Protein AF-A0A135L544-F1 (afdb_monomer_lite)

Organism: NCBI:txid1413211

Structure (mmCIF, N/CA/C/O backbone):
data_AF-A0A135L544-F1
#
_entry.id   AF-A0A135L544-F1
#
loop_
_atom_site.group_PDB
_atom_site.id
_atom_site.type_symbol
_atom_site.label_atom_id
_atom_site.label_alt_id
_atom_site.label_comp_id
_atom_site.label_asym_id
_atom_site.label_entity_id
_atom_site.label_seq_id
_atom_site.pdbx_PDB_ins_code
_atom_site.Cartn_x
_atom_site.Cartn_y
_atom_site.Cartn_z
_atom_site.occupancy
_atom_site.B_iso_or_equiv
_atom_site.auth_seq_id
_atom_site.auth_comp_id
_atom_site.auth_asym_id
_atom_site.auth_atom_id
_atom_site.pdbx_PDB_model_num
ATOM 1 N N . MET A 1 1 ? -29.394 -11.834 -21.023 1.00 45.28 1 MET A N 1
ATOM 2 C CA . MET A 1 1 ? -29.556 -11.639 -19.567 1.00 45.28 1 MET A CA 1
ATOM 3 C C . MET A 1 1 ? -28.842 -10.349 -19.218 1.00 45.28 1 MET A C 1
ATOM 5 O O . MET A 1 1 ? -27.678 -10.224 -19.566 1.00 45.28 1 MET A O 1
ATOM 9 N N . ASN A 1 2 ? -29.549 -9.364 -18.664 1.00 50.78 2 ASN A N 1
ATOM 10 C CA . ASN A 1 2 ? -28.973 -8.059 -18.337 1.00 50.78 2 ASN A CA 1
ATOM 11 C C . ASN A 1 2 ? -28.294 -8.173 -16.963 1.00 50.78 2 ASN A C 1
ATOM 13 O O . ASN A 1 2 ? -28.938 -8.000 -15.934 1.00 50.78 2 ASN A O 1
ATOM 17 N N . THR A 1 3 ? -27.025 -8.576 -16.935 1.00 55.94 3 THR A N 1
ATOM 18 C CA . THR A 1 3 ? -26.230 -8.705 -15.704 1.00 55.94 3 THR A CA 1
ATOM 19 C C . THR A 1 3 ? -25.557 -7.369 -15.403 1.00 55.94 3 THR A C 1
ATOM 21 O O . THR A 1 3 ? -24.365 -7.192 -15.641 1.00 55.94 3 THR A O 1
ATOM 24 N N . GLN A 1 4 ? -26.341 -6.391 -14.953 1.00 63.34 4 GLN A N 1
ATOM 25 C CA . GLN A 1 4 ? -25.793 -5.174 -14.354 1.00 63.34 4 GLN A CA 1
ATOM 26 C C . GLN A 1 4 ? -25.326 -5.528 -12.938 1.00 63.34 4 GLN A C 1
ATOM 28 O O . GLN A 1 4 ? -26.145 -5.791 -12.058 1.00 63.34 4 GLN A O 1
ATOM 33 N N . ASN A 1 5 ? -24.009 -5.589 -12.739 1.00 75.19 5 ASN A N 1
ATOM 34 C CA . ASN A 1 5 ? -23.419 -5.748 -11.415 1.00 75.19 5 ASN A CA 1
ATOM 35 C C . ASN A 1 5 ? -23.383 -4.373 -10.749 1.00 75.19 5 ASN A C 1
ATOM 37 O O . ASN A 1 5 ? -22.563 -3.529 -11.105 1.00 75.19 5 ASN A O 1
ATOM 41 N N . TYR A 1 6 ? -24.302 -4.148 -9.815 1.00 89.19 6 TYR A N 1
ATOM 42 C CA . TYR A 1 6 ? -24.303 -2.951 -8.984 1.00 89.19 6 TYR A CA 1
ATOM 43 C C . TYR A 1 6 ? -23.332 -3.140 -7.817 1.00 89.19 6 TYR A C 1
ATOM 45 O O . TYR A 1 6 ? -23.416 -4.137 -7.096 1.00 89.19 6 TYR A O 1
ATOM 53 N N . TYR A 1 7 ? -22.433 -2.172 -7.662 1.00 95.56 7 TYR A N 1
ATOM 54 C CA . TYR A 1 7 ? -21.522 -2.036 -6.531 1.00 95.56 7 TYR A CA 1
ATOM 55 C C . TYR A 1 7 ? -21.930 -0.806 -5.726 1.00 95.56 7 TYR A C 1
ATOM 57 O O . TYR A 1 7 ? -22.297 0.213 -6.314 1.00 95.56 7 TYR A O 1
ATOM 65 N N . ASP A 1 8 ? -21.851 -0.903 -4.404 1.00 96.56 8 ASP A N 1
ATOM 66 C CA . ASP A 1 8 ? -22.134 0.214 -3.499 1.00 96.56 8 ASP A CA 1
ATOM 67 C C . ASP A 1 8 ? -20.951 1.189 -3.464 1.00 96.56 8 ASP A C 1
ATOM 69 O O . ASP A 1 8 ? -21.133 2.402 -3.375 1.00 96.56 8 ASP A O 1
ATOM 73 N N . VAL A 1 9 ? -19.729 0.654 -3.584 1.00 97.81 9 VAL A N 1
ATOM 74 C CA . VAL A 1 9 ? -18.485 1.429 -3.600 1.00 97.81 9 VAL A CA 1
ATOM 75 C C . VAL A 1 9 ? -17.560 0.923 -4.703 1.00 97.81 9 VAL A C 1
ATOM 77 O O . VAL A 1 9 ? -17.297 -0.275 -4.820 1.00 97.81 9 VAL A O 1
ATOM 80 N N . ILE A 1 10 ? -17.036 1.858 -5.494 1.00 97.81 10 ILE A N 1
ATOM 81 C CA . ILE A 1 10 ? -16.027 1.608 -6.526 1.00 97.81 10 ILE A CA 1
ATOM 82 C C . ILE A 1 10 ? -14.760 2.362 -6.131 1.00 97.81 10 ILE A C 1
ATOM 84 O O . ILE A 1 10 ? -14.764 3.591 -6.067 1.00 97.81 10 ILE A O 1
ATOM 88 N N . LEU A 1 11 ? -13.672 1.632 -5.898 1.00 98.25 11 LEU A N 1
ATOM 89 C CA . LEU A 1 11 ? -12.349 2.190 -5.644 1.00 98.25 11 LEU A CA 1
ATOM 90 C C . LEU A 1 11 ? -11.491 2.065 -6.903 1.00 98.25 11 LEU A C 1
ATOM 92 O O . LEU A 1 11 ? -11.412 0.998 -7.516 1.00 98.25 11 LEU A O 1
ATOM 96 N N . VAL A 1 12 ? -10.833 3.160 -7.285 1.00 97.81 12 VAL A N 1
ATOM 97 C CA . VAL A 1 12 ? -9.966 3.219 -8.468 1.00 97.81 12 VAL A CA 1
ATOM 98 C C . VAL A 1 12 ? -8.526 3.458 -8.024 1.00 97.81 12 VAL A C 1
ATOM 100 O O . VAL A 1 12 ? -8.190 4.531 -7.530 1.00 97.81 12 VAL A O 1
ATOM 103 N N . GLY A 1 13 ? -7.679 2.456 -8.242 1.00 97.44 13 GLY A N 1
ATOM 104 C CA . GLY A 1 13 ? -6.276 2.409 -7.841 1.00 97.44 13 GLY A CA 1
ATOM 105 C C . GLY A 1 13 ? -6.044 1.395 -6.724 1.00 97.44 13 GLY A C 1
ATOM 106 O O . GLY A 1 13 ? -6.368 1.653 -5.569 1.00 97.44 13 GLY A O 1
ATOM 107 N N . ALA A 1 14 ? -5.411 0.267 -7.044 1.00 97.38 14 ALA A N 1
ATOM 108 C CA . ALA A 1 14 ? -5.066 -0.794 -6.095 1.00 97.38 14 ALA A CA 1
ATOM 109 C C . ALA A 1 14 ? -3.695 -0.568 -5.435 1.00 97.38 14 ALA A C 1
ATOM 111 O O . ALA A 1 14 ? -2.932 -1.508 -5.232 1.00 97.38 14 ALA A O 1
ATOM 112 N N . GLY A 1 15 ? -3.364 0.686 -5.116 1.00 96.25 15 GLY A N 1
ATOM 113 C CA . GLY A 1 15 ? -2.246 1.019 -4.227 1.00 96.25 15 GLY A CA 1
ATOM 114 C C . GLY A 1 15 ? -2.617 0.838 -2.747 1.00 96.25 15 GLY A C 1
ATOM 115 O O . GLY A 1 15 ? -3.763 0.493 -2.456 1.00 96.25 15 GLY A O 1
ATOM 116 N N . PRO A 1 16 ? -1.698 1.126 -1.805 1.00 94.62 16 PRO A N 1
ATOM 117 C CA . PRO A 1 16 ? -1.952 0.974 -0.369 1.00 94.62 16 PRO A CA 1
ATOM 118 C C . PRO A 1 16 ? -3.247 1.652 0.095 1.00 94.62 16 PRO A C 1
ATOM 120 O O . PRO A 1 16 ? -4.080 1.004 0.716 1.00 94.62 16 PRO A O 1
ATOM 123 N N . ALA A 1 17 ? -3.484 2.907 -0.305 1.00 95.06 17 ALA A N 1
ATOM 124 C CA . ALA A 1 17 ? -4.707 3.628 0.051 1.00 95.06 17 ALA A CA 1
ATOM 125 C C . ALA A 1 17 ? -5.987 2.900 -0.405 1.00 95.06 17 ALA A C 1
ATOM 127 O O . ALA A 1 17 ? -6.917 2.741 0.378 1.00 95.06 17 ALA A O 1
ATOM 128 N N . GLY A 1 18 ? -6.030 2.414 -1.650 1.00 97.69 18 GLY A N 1
ATOM 129 C CA . GLY A 1 18 ? -7.191 1.687 -2.173 1.00 97.69 18 GLY A CA 1
ATOM 130 C C . GLY A 1 18 ? -7.370 0.308 -1.537 1.00 97.69 18 GLY A C 1
ATOM 131 O O . GLY A 1 18 ? -8.500 -0.103 -1.281 1.00 97.69 18 GLY A O 1
ATOM 132 N N . ILE A 1 19 ? -6.270 -0.389 -1.238 1.00 97.31 19 ILE A N 1
ATOM 133 C CA . ILE A 1 19 ? -6.288 -1.688 -0.554 1.00 97.31 19 ILE A CA 1
ATOM 134 C C . ILE A 1 19 ? -6.825 -1.530 0.872 1.00 97.31 19 ILE A C 1
ATOM 136 O O . ILE A 1 19 ? -7.787 -2.210 1.223 1.00 97.31 19 ILE A O 1
ATOM 140 N N . PHE A 1 20 ? -6.274 -0.606 1.665 1.00 97.62 20 PHE A N 1
ATOM 141 C CA . PHE A 1 20 ? -6.708 -0.395 3.049 1.00 97.62 20 PHE A CA 1
ATOM 142 C C . PHE A 1 20 ? -8.113 0.197 3.143 1.00 97.62 20 PHE A C 1
ATOM 144 O O . PHE A 1 20 ? -8.884 -0.230 3.994 1.00 97.62 20 PHE A O 1
ATOM 151 N N . ALA A 1 21 ? -8.505 1.087 2.227 1.00 98.06 21 ALA A N 1
ATOM 152 C CA . ALA A 1 21 ? -9.887 1.555 2.160 1.00 98.06 21 ALA A CA 1
ATOM 153 C C . ALA A 1 21 ? -10.862 0.406 1.848 1.00 98.06 21 ALA A C 1
ATOM 155 O O . ALA A 1 21 ? -11.910 0.296 2.478 1.00 98.06 21 ALA A O 1
ATOM 156 N N . SER A 1 22 ? -10.509 -0.487 0.915 1.00 97.94 22 SER A N 1
ATOM 157 C CA . SER A 1 22 ? -11.328 -1.669 0.605 1.00 97.94 22 SER A CA 1
ATOM 158 C C . SER A 1 22 ? -11.421 -2.621 1.802 1.00 97.94 22 SER A C 1
ATOM 160 O O . SER A 1 22 ? -12.503 -3.115 2.120 1.00 97.94 22 SER A O 1
ATOM 162 N N . TYR A 1 23 ? -10.295 -2.862 2.477 1.00 97.69 23 TYR A N 1
ATOM 163 C CA . TYR A 1 23 ? -10.227 -3.679 3.687 1.00 97.69 23 TYR A CA 1
ATOM 164 C C . TYR A 1 23 ? -11.119 -3.110 4.796 1.00 97.69 23 TYR A C 1
ATOM 166 O O . TYR A 1 23 ? -11.972 -3.818 5.321 1.00 97.69 23 TYR A O 1
ATOM 174 N N . GLU A 1 24 ? -10.988 -1.820 5.101 1.00 98.06 24 GLU A N 1
ATOM 175 C CA . GLU A 1 24 ? -11.732 -1.189 6.190 1.00 98.06 24 GLU A CA 1
ATOM 176 C C . GLU A 1 24 ? -13.240 -1.162 5.902 1.00 98.06 24 GLU A C 1
ATOM 178 O O . GLU A 1 24 ? -14.041 -1.520 6.762 1.00 98.06 24 GLU A O 1
ATOM 183 N N . LEU A 1 25 ? -13.647 -0.844 4.666 1.00 98.19 25 LEU A N 1
ATOM 184 C CA . LEU A 1 25 ? -15.059 -0.868 4.264 1.00 98.19 25 LEU A CA 1
ATOM 185 C C . LEU A 1 25 ? -15.682 -2.260 4.414 1.00 98.19 25 LEU A C 1
ATOM 187 O O . LEU A 1 25 ? -16.779 -2.389 4.956 1.00 98.19 25 LEU A O 1
ATOM 191 N N . THR A 1 26 ? -14.985 -3.299 3.948 1.00 97.00 26 THR A N 1
ATOM 192 C CA . THR A 1 26 ? -15.483 -4.684 4.017 1.00 97.00 26 THR A CA 1
ATOM 193 C C . THR A 1 26 ? -15.469 -5.240 5.440 1.00 97.00 26 THR A C 1
ATOM 195 O O . THR A 1 26 ? -16.342 -6.031 5.792 1.00 97.00 26 THR A O 1
ATOM 198 N N . LYS A 1 27 ? -14.533 -4.788 6.283 1.00 96.62 27 LYS A N 1
ATOM 199 C CA . LYS A 1 27 ? -14.493 -5.097 7.716 1.00 96.62 27 LYS A CA 1
ATOM 200 C C . LYS A 1 27 ? -15.654 -4.449 8.474 1.00 96.62 27 LYS A C 1
ATOM 202 O O . LYS A 1 27 ? -16.297 -5.117 9.280 1.00 96.62 27 LYS A O 1
ATOM 207 N N . LEU A 1 28 ? -15.919 -3.163 8.234 1.00 97.81 28 LEU A N 1
ATOM 208 C CA . LEU A 1 28 ? -16.966 -2.406 8.931 1.00 97.81 28 LEU A CA 1
ATOM 209 C C . LEU A 1 28 ? -18.376 -2.804 8.486 1.00 97.81 28 LEU A C 1
ATOM 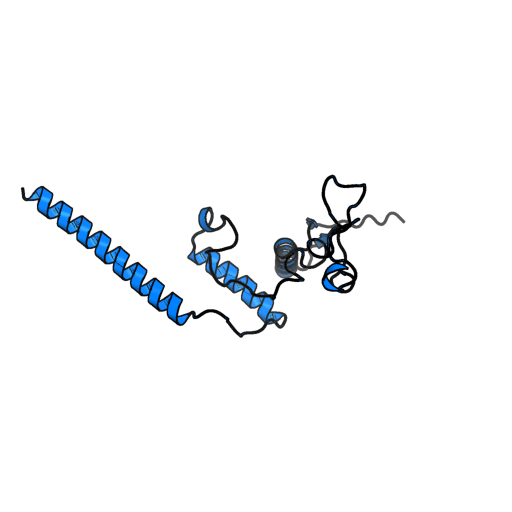211 O O . LEU A 1 28 ? -19.300 -2.798 9.299 1.00 97.81 28 LEU A O 1
ATOM 215 N N . ASN A 1 29 ? -18.554 -3.145 7.209 1.00 97.75 29 ASN A N 1
ATOM 216 C CA . ASN A 1 29 ? -19.831 -3.607 6.687 1.00 97.75 29 ASN A CA 1
ATOM 217 C C . ASN A 1 29 ? -19.639 -4.718 5.638 1.00 97.75 29 ASN A C 1
ATOM 219 O O . ASN A 1 29 ? -19.516 -4.425 4.444 1.00 97.75 29 ASN A O 1
ATOM 223 N N . PRO A 1 30 ? -19.679 -5.994 6.065 1.00 96.38 30 PRO A N 1
ATOM 224 C CA . PRO A 1 30 ? -19.515 -7.148 5.179 1.00 96.38 30 PRO A CA 1
ATOM 225 C C . PRO A 1 30 ? -20.566 -7.270 4.066 1.00 96.38 30 PRO A C 1
ATOM 227 O O . PRO A 1 30 ? -20.338 -7.988 3.095 1.00 96.38 30 PRO A O 1
ATOM 230 N N . GLU A 1 31 ? -21.707 -6.581 4.183 1.00 96.62 31 GLU A N 1
ATOM 231 C CA . GLU A 1 31 ? -22.771 -6.598 3.172 1.00 96.62 31 GLU A CA 1
ATOM 232 C C . GLU A 1 31 ? -22.508 -5.619 2.012 1.00 96.62 31 GLU A C 1
ATOM 234 O O . GLU A 1 31 ? -23.186 -5.698 0.983 1.00 96.62 31 GLU A O 1
ATOM 239 N N . LEU A 1 32 ? -21.538 -4.698 2.144 1.00 96.88 32 LEU A N 1
ATOM 240 C CA . LEU A 1 32 ? -21.179 -3.773 1.066 1.00 96.88 32 LEU A CA 1
ATOM 241 C C . LEU A 1 32 ? -20.587 -4.522 -0.128 1.00 96.88 32 LEU A C 1
ATOM 243 O O . LEU A 1 32 ? -19.582 -5.228 -0.028 1.00 96.88 32 LEU A O 1
ATOM 247 N N . LYS A 1 33 ? -21.143 -4.269 -1.312 1.00 96.50 33 LYS A N 1
ATOM 248 C CA . LYS A 1 33 ? -20.575 -4.729 -2.579 1.00 96.50 33 LYS A CA 1
ATOM 249 C C . LYS A 1 33 ? -19.498 -3.757 -3.024 1.00 96.50 33 LYS A C 1
ATOM 251 O O . LYS A 1 33 ? -19.769 -2.787 -3.732 1.00 96.50 33 LYS A O 1
ATOM 256 N N . VAL A 1 34 ? -18.269 -4.037 -2.614 1.00 97.00 34 VAL A N 1
ATOM 257 C CA . VAL A 1 34 ? -17.089 -3.234 -2.944 1.00 97.00 34 VAL A CA 1
ATOM 258 C C . VAL A 1 34 ? -16.365 -3.821 -4.157 1.00 97.00 34 VAL A C 1
ATOM 260 O O . VAL A 1 34 ? -16.165 -5.032 -4.242 1.00 97.00 34 VAL A O 1
ATOM 263 N N . ILE A 1 35 ? -15.939 -2.966 -5.090 1.00 97.25 35 ILE A N 1
ATOM 264 C CA . ILE A 1 35 ? -14.990 -3.336 -6.148 1.00 97.25 35 ILE A CA 1
ATOM 265 C C . ILE A 1 35 ? -13.774 -2.414 -6.128 1.00 97.25 35 ILE A C 1
ATOM 267 O O . ILE A 1 35 ? -13.903 -1.192 -6.127 1.00 97.25 35 ILE A O 1
ATOM 271 N N . LEU A 1 36 ? -12.589 -3.020 -6.157 1.00 97.88 36 LEU A N 1
ATOM 272 C CA . LEU A 1 36 ? -11.309 -2.343 -6.325 1.00 97.88 36 LEU A CA 1
ATOM 273 C C . LEU A 1 36 ? -10.784 -2.622 -7.734 1.00 97.88 36 LEU A C 1
ATOM 275 O O . LEU A 1 36 ? -10.649 -3.779 -8.132 1.00 97.88 36 LEU A O 1
ATOM 279 N N . ILE A 1 37 ? -10.495 -1.567 -8.490 1.00 97.06 37 ILE A N 1
ATOM 280 C CA . ILE A 1 37 ? -10.051 -1.659 -9.883 1.00 97.06 37 ILE A CA 1
ATOM 281 C C . ILE A 1 37 ? -8.708 -0.955 -10.026 1.00 97.06 37 ILE A C 1
ATOM 283 O O . ILE A 1 37 ? -8.531 0.156 -9.535 1.00 97.06 37 ILE A O 1
ATOM 287 N N . ASP A 1 38 ? -7.780 -1.559 -10.763 1.00 97.25 38 ASP A N 1
ATOM 288 C CA . ASP A 1 38 ? -6.538 -0.914 -11.184 1.00 97.25 38 ASP A CA 1
ATOM 289 C C . ASP A 1 38 ? -6.340 -1.066 -12.694 1.00 97.25 38 ASP A C 1
ATOM 291 O O . ASP A 1 38 ? -6.830 -2.009 -13.313 1.00 97.25 38 ASP A O 1
ATOM 295 N N . LYS A 1 39 ? -5.613 -0.124 -13.297 1.00 95.25 39 LYS A N 1
ATOM 296 C CA . LYS A 1 39 ? -5.239 -0.176 -14.718 1.00 95.25 39 LYS A CA 1
ATOM 297 C C . LYS A 1 39 ? -4.157 -1.223 -15.014 1.00 95.25 39 LYS A C 1
ATOM 299 O O . LYS A 1 39 ? -3.954 -1.576 -16.176 1.00 95.25 39 LYS A O 1
ATOM 304 N N . GLY A 1 40 ? -3.404 -1.637 -13.996 1.00 95.06 40 GLY A N 1
ATOM 305 C CA . GLY A 1 40 ? -2.347 -2.632 -14.100 1.00 95.06 40 GLY A CA 1
ATOM 306 C C . GLY A 1 40 ? -2.841 -4.060 -13.885 1.00 95.06 40 GLY A C 1
ATOM 307 O O . GLY A 1 40 ? -4.021 -4.364 -14.013 1.00 95.06 40 GLY A O 1
ATOM 308 N N . GLN A 1 41 ? -1.897 -4.950 -13.592 1.00 95.31 41 GLN A N 1
ATOM 309 C CA . GLN A 1 41 ? -2.147 -6.383 -13.427 1.00 95.31 41 GLN A CA 1
ATOM 310 C C . GLN A 1 41 ? -2.169 -6.781 -11.947 1.00 95.31 41 GLN A C 1
ATOM 312 O O . GLN A 1 41 ? -1.698 -6.033 -11.085 1.00 95.31 41 GLN A O 1
ATOM 317 N N . ASP A 1 42 ? -2.688 -7.971 -11.651 1.00 95.44 42 ASP A N 1
ATOM 318 C CA . ASP A 1 42 ? -2.506 -8.589 -10.338 1.00 95.44 42 ASP A CA 1
ATOM 319 C C . ASP A 1 42 ? -1.020 -8.864 -10.049 1.00 95.44 42 ASP A C 1
ATOM 321 O O . ASP A 1 42 ? -0.177 -8.877 -10.951 1.00 95.44 42 ASP A O 1
ATOM 325 N N . ILE A 1 43 ? -0.696 -9.086 -8.774 1.00 93.44 43 ILE A N 1
ATOM 326 C CA . ILE A 1 43 ? 0.692 -9.169 -8.313 1.00 93.44 43 ILE A CA 1
ATOM 327 C C . ILE A 1 43 ? 1.497 -10.293 -8.979 1.00 93.44 43 ILE A C 1
ATOM 329 O O . ILE A 1 43 ? 2.694 -10.129 -9.195 1.00 93.44 43 ILE A O 1
ATOM 333 N N . TYR A 1 44 ? 0.857 -11.400 -9.361 1.00 94.19 44 TYR A N 1
ATOM 334 C CA . TYR A 1 44 ? 1.539 -12.565 -9.927 1.00 94.19 44 TYR A CA 1
ATOM 335 C C . TYR A 1 44 ? 1.920 -12.365 -11.394 1.00 94.19 44 TYR A C 1
ATOM 337 O O . TYR A 1 44 ? 2.866 -12.984 -11.883 1.00 94.19 44 TYR A O 1
ATOM 345 N N . HIS A 1 45 ? 1.212 -11.479 -12.094 1.00 93.81 45 HIS A N 1
ATOM 346 C CA . HIS A 1 45 ? 1.467 -11.184 -13.502 1.00 93.81 45 HIS A CA 1
ATOM 347 C C . HIS A 1 45 ? 2.273 -9.894 -13.717 1.00 93.81 45 HIS A C 1
ATOM 349 O O . HIS A 1 45 ? 2.851 -9.708 -14.791 1.00 93.81 45 HIS A O 1
ATOM 355 N N . ARG A 1 46 ? 2.405 -9.031 -12.697 1.00 93.00 46 ARG A N 1
ATOM 356 C CA . ARG A 1 46 ? 3.247 -7.826 -12.773 1.00 93.00 46 ARG A CA 1
ATOM 357 C C . ARG A 1 46 ? 4.705 -8.190 -13.078 1.00 93.00 46 ARG A C 1
ATOM 359 O O . ARG A 1 46 ? 5.385 -8.862 -12.311 1.00 93.00 46 ARG A O 1
ATOM 366 N N . SER A 1 47 ? 5.218 -7.694 -14.205 1.00 91.56 47 SER A N 1
ATOM 367 C CA . SER A 1 47 ? 6.563 -8.022 -14.686 1.00 91.56 47 SER A CA 1
ATOM 368 C C . SER A 1 47 ? 7.259 -6.815 -15.315 1.00 91.56 47 SER A C 1
ATOM 370 O O . SER A 1 47 ? 6.967 -6.443 -16.452 1.00 91.56 47 SER A O 1
ATOM 372 N N . CYS A 1 48 ? 8.241 -6.245 -14.613 1.00 93.12 48 CYS A N 1
ATOM 373 C CA . CYS A 1 48 ? 9.117 -5.218 -15.171 1.00 93.12 48 CYS A CA 1
ATOM 374 C C . CYS A 1 48 ? 10.285 -5.865 -15.949 1.00 93.12 48 CYS A C 1
ATOM 376 O O . CYS A 1 48 ? 11.067 -6.604 -15.347 1.00 93.12 48 CYS A O 1
ATOM 378 N N . PRO A 1 49 ? 10.457 -5.596 -17.260 1.00 91.62 49 PRO A N 1
ATOM 379 C CA . PRO A 1 49 ? 11.563 -6.159 -18.039 1.00 91.62 49 PRO A CA 1
ATOM 380 C C . PRO A 1 49 ? 12.941 -5.681 -17.556 1.00 91.62 49 PRO A C 1
ATOM 382 O O . PRO A 1 49 ? 13.914 -6.410 -17.723 1.00 91.62 49 PRO A O 1
ATOM 385 N N . ILE A 1 50 ? 13.021 -4.511 -16.911 1.00 93.25 50 ILE A N 1
ATOM 386 C CA . ILE A 1 50 ? 14.264 -4.002 -16.312 1.00 93.25 50 ILE A CA 1
ATOM 387 C C . ILE A 1 50 ? 14.660 -4.840 -15.096 1.00 93.25 50 ILE A C 1
ATOM 389 O O . ILE A 1 50 ? 15.786 -5.316 -15.023 1.00 93.25 50 ILE A O 1
ATOM 393 N N . HIS A 1 51 ? 13.721 -5.120 -14.182 1.00 90.81 51 HIS A N 1
ATOM 394 C CA . HIS A 1 51 ? 13.988 -5.998 -13.031 1.00 90.81 51 HIS A CA 1
ATOM 395 C C . HIS A 1 51 ? 14.317 -7.437 -13.460 1.00 90.81 51 HIS A C 1
ATOM 397 O O . HIS A 1 51 ? 14.984 -8.162 -12.731 1.00 90.81 51 HIS A O 1
ATOM 403 N N . LYS A 1 52 ? 13.878 -7.848 -14.657 1.00 92.00 52 LYS A N 1
ATOM 404 C CA . LYS A 1 52 ? 14.244 -9.133 -15.272 1.00 92.00 52 LYS A CA 1
ATOM 405 C C . LYS A 1 52 ? 15.577 -9.101 -16.034 1.00 92.00 52 LYS A C 1
ATOM 407 O O . LYS A 1 52 ? 15.948 -10.117 -16.611 1.00 92.00 52 LYS A O 1
ATOM 412 N N . GLY A 1 53 ? 16.267 -7.960 -16.088 1.00 94.12 53 GLY A N 1
ATOM 413 C CA . GLY A 1 53 ? 17.521 -7.794 -16.830 1.00 94.12 53 GLY A CA 1
ATOM 414 C C . GLY A 1 53 ? 17.375 -7.881 -18.355 1.00 94.12 53 GLY A C 1
ATOM 415 O O . GLY A 1 53 ? 18.365 -8.068 -19.053 1.00 94.12 53 GLY A O 1
ATOM 416 N N . ILE A 1 54 ? 16.152 -7.774 -18.882 1.00 94.25 54 ILE A N 1
ATOM 417 C CA . ILE A 1 54 ? 15.862 -7.860 -20.322 1.00 94.25 54 ILE A CA 1
ATOM 418 C C . ILE A 1 54 ? 16.133 -6.515 -21.003 1.00 94.25 54 ILE A C 1
ATOM 420 O O . ILE A 1 54 ? 16.611 -6.477 -22.134 1.00 94.25 54 ILE A O 1
ATOM 424 N N . LEU A 1 55 ? 15.808 -5.413 -20.322 1.00 93.00 55 LEU A N 1
ATOM 425 C CA . LEU A 1 55 ? 16.032 -4.047 -20.791 1.00 93.00 55 LEU A CA 1
ATOM 426 C C . LEU A 1 55 ? 16.867 -3.275 -19.769 1.00 93.00 55 LEU A C 1
ATOM 428 O O . LEU A 1 55 ? 16.744 -3.500 -18.568 1.00 93.00 55 LEU A O 1
ATOM 432 N N . THR A 1 56 ? 17.680 -2.338 -20.244 1.00 93.81 56 THR A N 1
ATOM 433 C CA . THR A 1 56 ? 18.478 -1.433 -19.398 1.00 93.81 56 THR A CA 1
ATOM 434 C C . THR A 1 56 ? 17.746 -0.139 -19.061 1.00 93.81 56 THR A C 1
ATOM 436 O O . THR A 1 56 ? 18.101 0.539 -18.103 1.00 93.81 56 THR A O 1
ATOM 439 N N . GLU A 1 57 ? 16.725 0.209 -19.840 1.00 91.88 57 GLU A N 1
ATOM 440 C CA . GLU A 1 57 ? 15.938 1.428 -19.687 1.00 91.88 57 GLU A CA 1
ATOM 441 C C . GLU A 1 57 ? 14.455 1.168 -19.969 1.00 91.88 57 GLU A C 1
ATOM 443 O O . GLU A 1 57 ? 14.069 0.136 -20.534 1.00 91.88 57 GLU A O 1
ATOM 448 N N . CYS A 1 58 ? 13.608 2.104 -19.543 1.00 91.94 58 CYS A N 1
ATOM 449 C CA . CYS A 1 58 ? 12.177 2.029 -19.797 1.00 91.94 58 CYS A CA 1
ATOM 450 C C . CYS A 1 58 ? 11.906 2.121 -21.305 1.00 91.94 58 CYS A C 1
ATOM 452 O O . CYS A 1 58 ? 12.508 2.947 -21.991 1.00 91.94 58 CYS A O 1
ATOM 454 N N . PRO A 1 59 ? 10.970 1.320 -21.844 1.00 87.56 59 PRO A N 1
ATOM 455 C CA . PRO A 1 59 ? 10.666 1.370 -23.264 1.00 87.56 59 PRO A CA 1
ATOM 456 C C . PRO A 1 59 ? 10.049 2.722 -23.639 1.00 87.56 59 PRO A C 1
ATOM 458 O O . PRO A 1 59 ? 9.168 3.242 -22.949 1.00 87.56 59 PRO A O 1
ATOM 461 N N . THR A 1 60 ? 10.449 3.263 -24.787 1.00 85.44 60 THR A N 1
ATOM 462 C CA . THR A 1 60 ? 9.749 4.387 -25.414 1.00 85.44 60 THR A CA 1
ATOM 463 C C . THR A 1 60 ? 8.533 3.853 -26.156 1.00 85.44 60 THR A C 1
ATOM 465 O O . THR A 1 60 ? 8.658 3.097 -27.122 1.00 85.44 60 THR A O 1
ATOM 468 N N . THR A 1 61 ? 7.336 4.237 -25.725 1.00 81.25 61 THR A N 1
ATOM 469 C CA . THR A 1 61 ? 6.093 3.838 -26.393 1.00 81.25 61 THR A CA 1
ATOM 470 C C . THR A 1 61 ? 5.520 5.024 -27.158 1.00 81.25 61 THR A C 1
ATOM 472 O O . THR A 1 61 ? 5.559 6.152 -26.685 1.00 81.25 61 THR A O 1
ATOM 475 N N . LYS A 1 62 ? 4.942 4.790 -28.346 1.00 76.50 62 LYS A N 1
ATOM 476 C CA . LYS A 1 62 ? 4.380 5.864 -29.199 1.00 76.50 62 LYS A CA 1
ATOM 477 C C . LYS A 1 62 ? 3.180 6.601 -28.581 1.00 76.50 62 LYS A C 1
ATOM 479 O O . LYS A 1 62 ? 2.629 7.493 -29.214 1.00 76.50 62 LYS A O 1
ATOM 484 N N . ARG A 1 63 ? 2.719 6.179 -27.399 1.00 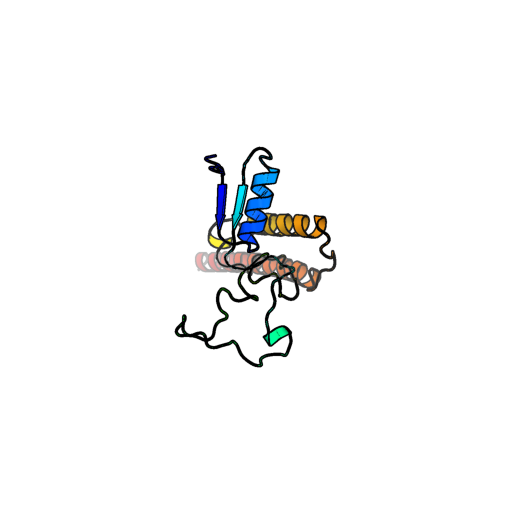80.25 63 ARG A N 1
ATOM 485 C CA . ARG A 1 63 ? 1.516 6.701 -26.743 1.00 80.25 63 ARG A CA 1
ATOM 486 C C . ARG A 1 63 ? 1.816 7.838 -25.761 1.00 80.25 63 ARG A C 1
ATOM 488 O O . ARG A 1 63 ? 0.896 8.579 -25.437 1.00 80.25 63 ARG A O 1
ATOM 495 N N . PHE A 1 64 ? 3.056 7.976 -25.297 1.00 76.88 64 PHE A N 1
ATOM 496 C CA . PHE A 1 64 ? 3.449 8.985 -24.312 1.00 76.88 64 PHE A CA 1
ATOM 497 C C . PHE A 1 64 ? 4.657 9.778 -24.821 1.00 76.88 64 PHE A C 1
ATOM 499 O O . PHE A 1 64 ? 5.491 9.241 -25.544 1.00 76.88 64 PHE A O 1
ATOM 506 N N . GLU A 1 65 ? 4.765 11.048 -24.428 1.00 82.69 65 GLU A N 1
ATOM 507 C CA . GLU A 1 65 ? 5.910 11.914 -24.768 1.00 82.69 65 GLU A CA 1
ATOM 508 C C . GLU A 1 65 ? 7.178 11.579 -23.956 1.00 82.69 65 GLU A C 1
ATOM 510 O O . GLU A 1 65 ? 8.234 12.168 -24.166 1.00 82.69 65 GLU A O 1
ATOM 515 N N . TYR A 1 66 ? 7.086 10.614 -23.037 1.00 81.06 66 TYR A N 1
ATOM 516 C CA . TYR A 1 66 ? 8.152 10.169 -22.143 1.00 81.06 66 TYR A CA 1
ATOM 517 C C . TYR A 1 66 ? 8.284 8.636 -22.147 1.00 81.06 66 TYR A C 1
ATOM 519 O O . TYR A 1 66 ? 7.353 7.914 -22.515 1.00 81.06 66 TYR A O 1
ATOM 527 N N . GLN A 1 67 ? 9.446 8.122 -21.723 1.00 85.69 67 GLN A N 1
ATOM 528 C CA . GLN A 1 67 ? 9.691 6.679 -21.602 1.00 85.69 67 GLN A CA 1
ATOM 529 C C . GLN A 1 67 ? 8.740 6.057 -20.571 1.00 85.69 67 GLN A C 1
ATOM 531 O O . GLN A 1 67 ? 8.718 6.448 -19.405 1.00 85.69 67 GLN A O 1
ATOM 536 N N . SER A 1 68 ? 7.942 5.081 -20.997 1.00 84.81 68 SER A N 1
ATOM 537 C CA . SER A 1 68 ? 6.967 4.413 -20.140 1.00 84.81 68 SER A CA 1
ATOM 538 C C . SER A 1 68 ? 6.454 3.137 -20.792 1.00 84.81 68 SER A C 1
ATOM 540 O O . SER A 1 68 ? 6.195 3.089 -21.998 1.00 84.81 68 SER A O 1
ATOM 542 N N . CYS A 1 69 ? 6.235 2.112 -19.972 1.00 89.50 69 CYS A N 1
ATOM 543 C CA . CYS A 1 69 ? 5.576 0.879 -20.377 1.00 89.50 69 CYS A CA 1
ATOM 544 C C . CYS A 1 69 ? 4.127 1.126 -20.827 1.00 89.50 69 CYS A C 1
ATOM 546 O O . CYS A 1 69 ? 3.407 1.968 -20.289 1.00 89.50 69 CYS A O 1
ATOM 548 N N . TYR A 1 70 ? 3.671 0.300 -21.763 1.00 87.06 70 TYR A N 1
ATOM 549 C CA . TYR A 1 70 ? 2.303 0.289 -22.267 1.00 87.06 70 TYR A CA 1
ATOM 550 C C . TYR A 1 70 ? 1.708 -1.125 -22.130 1.00 87.06 70 TYR A C 1
ATOM 552 O O . TYR A 1 70 ? 2.414 -2.077 -22.462 1.00 87.06 70 TYR A O 1
ATOM 560 N N . PRO A 1 71 ? 0.450 -1.307 -21.669 1.00 87.75 71 PRO A N 1
ATOM 561 C CA . PRO A 1 71 ? -0.550 -0.290 -21.313 1.00 87.75 71 PRO A CA 1
ATOM 562 C C . PRO A 1 71 ? -0.355 0.372 -19.944 1.00 87.75 71 PRO A C 1
ATOM 564 O O . PRO A 1 71 ? -0.929 1.429 -19.699 1.00 87.75 71 PRO A O 1
ATOM 567 N N . THR A 1 72 ? 0.433 -0.227 -19.052 1.00 91.00 72 THR A N 1
ATOM 568 C CA . THR A 1 72 ? 0.725 0.304 -17.714 1.00 91.00 72 THR A CA 1
ATOM 569 C C . THR A 1 72 ? 2.115 -0.145 -17.270 1.00 91.00 72 THR A C 1
ATOM 571 O O . THR A 1 72 ? 2.569 -1.233 -17.620 1.00 91.00 72 THR A O 1
ATOM 574 N N . CYS A 1 73 ? 2.805 0.696 -16.497 1.00 92.44 73 CYS A N 1
ATOM 575 C CA . CYS A 1 73 ? 4.064 0.333 -15.859 1.00 92.44 73 CYS A CA 1
ATOM 576 C C . CYS A 1 73 ? 3.843 -0.707 -14.766 1.00 92.44 73 CYS A C 1
ATOM 578 O O . CYS A 1 73 ? 3.147 -0.443 -13.791 1.00 92.44 73 CYS A O 1
ATOM 580 N N . ALA A 1 74 ? 4.498 -1.860 -14.909 1.00 92.88 74 ALA A N 1
ATOM 581 C CA . ALA A 1 74 ? 4.443 -2.923 -13.919 1.00 92.88 74 ALA A CA 1
ATOM 582 C C . ALA A 1 74 ? 5.007 -2.501 -12.557 1.00 92.88 74 ALA A C 1
ATOM 584 O O . ALA A 1 74 ? 4.662 -3.146 -11.584 1.00 92.88 74 ALA A O 1
ATOM 585 N N . LEU A 1 75 ? 5.836 -1.453 -12.450 1.00 92.50 75 LEU A N 1
ATOM 586 C CA . LEU A 1 75 ? 6.349 -0.977 -11.157 1.00 92.50 75 LEU A CA 1
ATOM 587 C C . LEU A 1 75 ? 5.369 -0.076 -10.408 1.00 92.50 75 LEU A C 1
ATOM 589 O O . LEU A 1 75 ? 5.322 -0.142 -9.189 1.00 92.50 75 LEU A O 1
ATOM 593 N N . THR A 1 76 ? 4.566 0.721 -11.111 1.00 92.62 76 THR A N 1
ATOM 594 C CA . THR A 1 76 ? 3.712 1.740 -10.476 1.00 92.62 76 THR A CA 1
ATOM 595 C C . THR A 1 76 ? 2.218 1.457 -10.583 1.00 92.62 76 THR A C 1
ATOM 597 O O . THR A 1 76 ? 1.439 2.048 -9.842 1.00 92.62 76 THR A O 1
ATOM 600 N N . GLY A 1 77 ? 1.796 0.566 -11.483 1.00 94.44 77 GLY A N 1
ATOM 601 C CA . GLY A 1 77 ? 0.400 0.170 -11.647 1.00 94.44 77 GLY A CA 1
ATOM 602 C C . GLY A 1 77 ? 0.188 -1.331 -11.487 1.00 94.44 77 GLY A C 1
ATOM 603 O O . GLY A 1 77 ? 1.046 -2.144 -11.841 1.00 94.44 77 GLY A O 1
ATOM 604 N N . GLY A 1 78 ? -0.993 -1.682 -10.990 1.00 96.00 78 GLY A N 1
ATOM 605 C CA . GLY A 1 78 ? -1.389 -3.028 -10.598 1.00 96.00 78 GLY A CA 1
ATOM 606 C C . GLY A 1 78 ? -1.555 -3.171 -9.087 1.00 96.00 78 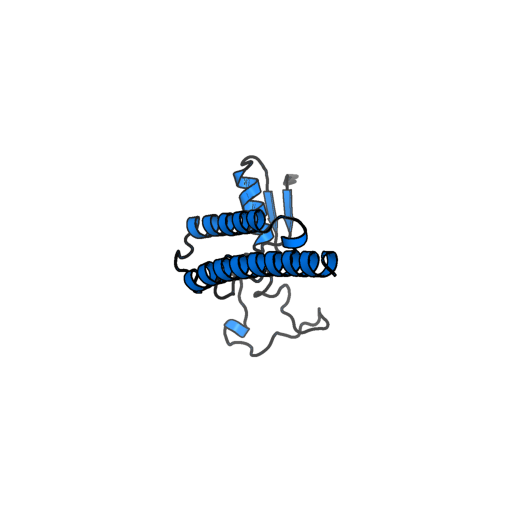GLY A C 1
ATOM 607 O O . GLY A 1 78 ? -1.416 -2.208 -8.333 1.00 96.00 78 GLY A O 1
ATOM 608 N N . TRP A 1 79 ? -1.838 -4.394 -8.643 1.00 96.69 79 TRP A N 1
ATOM 609 C CA . TRP A 1 79 ? -2.049 -4.704 -7.227 1.00 96.69 79 TRP A CA 1
ATOM 610 C C . TRP A 1 79 ? -0.841 -4.325 -6.364 1.00 96.69 79 TRP A C 1
ATOM 612 O O . TRP A 1 79 ? 0.271 -4.775 -6.636 1.00 96.69 79 TRP A O 1
ATOM 622 N N . GLY A 1 80 ? -1.058 -3.513 -5.331 1.00 95.00 80 GLY A N 1
ATOM 623 C CA . GLY A 1 80 ? -0.040 -2.952 -4.439 1.00 95.00 80 GLY A CA 1
ATOM 624 C C . GLY A 1 80 ? 0.611 -1.658 -4.949 1.00 95.00 80 GLY A C 1
ATOM 625 O O . GLY A 1 80 ? 1.454 -1.084 -4.260 1.00 95.00 80 GLY A O 1
ATOM 626 N N . GLY A 1 81 ? 0.243 -1.170 -6.143 1.00 95.25 81 GLY A N 1
ATOM 627 C CA . GLY A 1 81 ? 0.756 0.079 -6.720 1.00 95.25 81 GLY A CA 1
ATOM 628 C C . GLY A 1 81 ? 2.287 0.150 -6.733 1.00 95.25 81 GLY A C 1
ATOM 629 O O . GLY A 1 81 ? 2.961 -0.864 -6.934 1.00 95.25 81 GLY A O 1
ATOM 630 N N . SER A 1 82 ? 2.846 1.335 -6.482 1.00 92.62 82 SER A N 1
ATOM 631 C CA . SER A 1 82 ? 4.301 1.538 -6.376 1.00 92.62 82 SER A CA 1
ATOM 632 C C . SER A 1 82 ? 4.948 0.865 -5.159 1.00 92.62 82 SER A C 1
ATOM 634 O O . SER A 1 82 ? 6.162 0.699 -5.145 1.00 92.62 82 SER A O 1
ATOM 636 N N . GLY A 1 83 ? 4.162 0.472 -4.151 1.00 90.50 83 GLY A N 1
ATOM 637 C CA . GLY A 1 83 ? 4.678 -0.173 -2.941 1.00 90.50 83 GLY A CA 1
ATOM 638 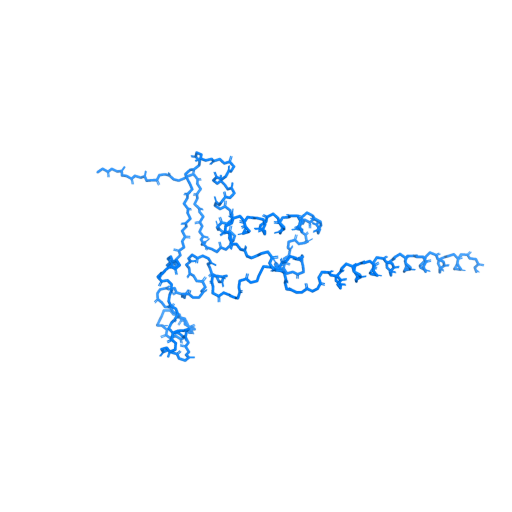C C . GLY A 1 83 ? 5.039 -1.648 -3.136 1.00 90.50 83 GLY A C 1
ATOM 639 O O . GLY A 1 83 ? 5.899 -2.160 -2.439 1.00 90.50 83 GLY A O 1
ATOM 640 N N . ALA A 1 84 ? 4.438 -2.336 -4.110 1.00 91.31 84 ALA A N 1
ATOM 641 C CA . ALA A 1 84 ? 4.592 -3.790 -4.255 1.00 91.31 84 ALA A CA 1
ATOM 642 C C . ALA A 1 84 ? 6.018 -4.272 -4.585 1.00 91.31 84 ALA A C 1
ATOM 644 O O . ALA A 1 84 ? 6.346 -5.425 -4.330 1.00 91.31 84 ALA A O 1
ATOM 645 N N . PHE A 1 85 ? 6.837 -3.416 -5.201 1.00 89.88 85 PHE A N 1
ATOM 646 C CA . PHE A 1 85 ? 8.223 -3.723 -5.574 1.00 89.88 85 PHE A CA 1
ATOM 647 C C . PHE A 1 85 ? 9.233 -2.844 -4.826 1.00 89.88 85 PHE A C 1
ATOM 649 O O . PHE A 1 85 ? 10.341 -2.633 -5.322 1.00 89.88 85 PHE A O 1
ATOM 656 N N . SER A 1 86 ? 8.844 -2.298 -3.670 1.00 86.56 86 SER A N 1
ATOM 657 C CA . SER A 1 86 ? 9.787 -1.678 -2.741 1.00 86.56 86 SER A CA 1
ATOM 658 C C . SER A 1 86 ? 10.520 -2.748 -1.921 1.00 86.56 86 SER A C 1
ATOM 660 O O . SER A 1 86 ? 10.299 -3.948 -2.081 1.00 86.56 86 SER A O 1
ATOM 662 N N . ASP A 1 87 ? 11.396 -2.310 -1.022 1.00 83.94 87 ASP A N 1
ATOM 663 C CA . ASP A 1 87 ? 12.021 -3.160 -0.007 1.00 83.94 87 ASP A CA 1
ATOM 664 C C . ASP A 1 87 ? 11.076 -3.510 1.161 1.00 83.94 87 ASP A C 1
ATOM 666 O O . ASP A 1 87 ? 11.509 -4.122 2.133 1.00 83.94 87 ASP A O 1
ATOM 670 N N . GLY A 1 88 ? 9.793 -3.136 1.068 1.00 83.62 88 GLY A N 1
ATOM 671 C CA . GLY A 1 88 ? 8.747 -3.528 2.013 1.00 83.62 88 GLY A CA 1
ATOM 672 C C . GLY A 1 88 ? 8.825 -2.855 3.382 1.00 83.62 88 GLY A C 1
ATOM 673 O O . GLY A 1 88 ? 8.094 -3.257 4.281 1.00 83.62 88 GLY A O 1
ATOM 674 N N . LYS A 1 89 ? 9.679 -1.841 3.563 1.00 88.00 89 LYS A N 1
ATOM 675 C CA . LYS A 1 89 ? 9.794 -1.133 4.842 1.00 88.00 89 LYS A CA 1
ATOM 676 C C . LYS A 1 89 ? 8.585 -0.238 5.071 1.00 88.00 89 LYS A C 1
ATOM 678 O O . LYS A 1 89 ? 8.285 0.637 4.256 1.00 88.00 89 LYS A O 1
ATOM 683 N N . PHE A 1 90 ? 7.919 -0.449 6.198 1.00 90.12 90 PHE A N 1
ATOM 684 C CA . PHE A 1 90 ? 6.830 0.396 6.656 1.00 90.12 90 PHE A CA 1
ATOM 685 C C . PHE A 1 90 ? 7.366 1.404 7.678 1.00 90.12 90 PHE A C 1
ATOM 687 O O . PHE A 1 90 ? 8.049 1.033 8.630 1.00 90.12 90 PHE A O 1
ATOM 694 N N . ASN A 1 91 ? 7.121 2.692 7.441 1.00 89.56 91 ASN A N 1
ATOM 695 C CA . ASN A 1 91 ? 7.634 3.755 8.301 1.00 89.56 91 ASN A CA 1
ATOM 696 C C . ASN A 1 91 ? 6.650 4.008 9.445 1.00 89.56 91 ASN A C 1
ATOM 698 O O . ASN A 1 91 ? 5.561 4.524 9.205 1.00 89.56 91 ASN A O 1
ATOM 702 N N . ILE A 1 92 ? 7.059 3.706 10.676 1.00 89.69 92 ILE A N 1
ATOM 703 C CA . ILE A 1 92 ? 6.300 4.023 11.894 1.00 89.69 92 ILE A CA 1
ATOM 704 C C . ILE A 1 92 ? 6.739 5.408 12.395 1.00 89.69 92 ILE A C 1
ATOM 706 O O . ILE A 1 92 ? 7.454 5.547 13.384 1.00 89.69 92 ILE A O 1
ATOM 710 N N . THR A 1 93 ? 6.411 6.445 11.623 1.00 88.25 93 THR A N 1
ATOM 711 C CA . THR A 1 93 ? 6.648 7.857 11.970 1.00 88.25 93 THR A CA 1
ATOM 712 C C . THR A 1 93 ? 5.725 8.769 11.160 1.00 88.25 93 THR A C 1
ATOM 714 O O . THR A 1 93 ? 5.344 8.441 10.036 1.00 88.25 93 THR A O 1
ATOM 717 N N . THR A 1 94 ? 5.412 9.941 11.710 1.00 88.56 94 THR A N 1
ATOM 718 C CA . THR A 1 94 ? 4.632 11.004 11.062 1.00 88.56 94 THR A CA 1
ATOM 719 C C . THR A 1 94 ? 5.450 11.872 10.101 1.00 88.56 94 THR A C 1
ATOM 721 O O . THR A 1 94 ? 4.877 12.691 9.389 1.00 88.56 94 THR A O 1
ATOM 724 N N . ASP A 1 95 ? 6.774 11.699 10.052 1.00 86.69 95 ASP A N 1
ATOM 725 C CA . ASP A 1 95 ? 7.682 12.557 9.267 1.00 86.69 95 ASP A CA 1
ATOM 726 C C . ASP A 1 95 ? 7.594 12.320 7.748 1.00 86.69 95 ASP A C 1
ATOM 728 O O . ASP A 1 95 ? 8.112 13.097 6.943 1.00 86.69 95 ASP A O 1
ATOM 732 N N . PHE A 1 96 ? 6.943 11.229 7.336 1.00 86.12 96 PHE A N 1
ATOM 733 C CA . PHE A 1 96 ? 6.739 10.861 5.939 1.00 86.12 96 PHE A CA 1
ATOM 734 C C . PHE A 1 96 ? 5.247 10.703 5.634 1.00 86.12 96 PHE A C 1
ATOM 736 O O . PHE A 1 96 ? 4.432 10.449 6.512 1.00 86.12 96 PHE A O 1
ATOM 743 N N . GLY A 1 97 ? 4.884 10.789 4.351 1.00 81.00 97 GLY A N 1
ATOM 744 C CA . GLY A 1 97 ? 3.498 10.570 3.908 1.00 81.00 97 GLY A CA 1
ATOM 745 C C . GLY A 1 97 ? 2.739 11.836 3.508 1.00 81.00 97 GLY A C 1
ATOM 746 O O . GLY A 1 97 ? 1.539 11.771 3.251 1.00 81.00 97 GLY A O 1
ATOM 747 N N . GLY A 1 98 ? 3.431 12.971 3.372 1.00 87.50 98 GLY A N 1
ATOM 748 C CA . GLY A 1 98 ? 2.864 14.213 2.849 1.00 87.50 98 GLY A CA 1
ATOM 749 C C . GLY A 1 98 ? 2.401 15.145 3.960 1.00 87.50 98 GLY A C 1
ATOM 750 O O . GLY A 1 98 ? 3.177 15.462 4.849 1.00 87.50 98 GLY A O 1
ATOM 751 N N . TRP A 1 99 ? 1.152 15.599 3.877 1.00 90.81 99 TRP A N 1
ATOM 752 C CA . TRP A 1 99 ? 0.642 16.744 4.644 1.00 90.81 99 TRP A CA 1
ATOM 753 C C . TRP A 1 99 ? -0.411 16.341 5.683 1.00 90.81 99 TRP A C 1
ATOM 755 O O . TRP A 1 99 ? -1.176 17.179 6.135 1.00 90.81 99 TRP A O 1
ATOM 765 N N . MET A 1 100 ? -0.527 15.051 6.027 1.00 89.50 100 MET A N 1
ATOM 766 C CA . MET A 1 100 ? -1.568 14.575 6.956 1.00 89.50 100 MET A CA 1
ATOM 767 C C . MET A 1 100 ? -1.474 15.238 8.337 1.00 89.50 100 MET A C 1
ATOM 769 O O . MET A 1 100 ? -2.511 15.524 8.930 1.00 89.50 100 MET A O 1
ATOM 773 N N . GLY A 1 101 ? -0.259 15.544 8.806 1.00 88.56 101 GLY A N 1
ATOM 774 C CA . GLY A 1 101 ? -0.036 16.267 10.063 1.00 88.56 101 GLY A CA 1
ATOM 775 C C . GLY A 1 101 ? -0.617 17.688 10.086 1.00 88.56 101 GLY A C 1
ATOM 776 O O . GLY A 1 101 ? -0.840 18.228 11.162 1.00 88.56 101 GLY A O 1
ATOM 777 N N . ASP A 1 102 ? -0.938 18.271 8.924 1.00 93.62 102 ASP A N 1
ATOM 778 C CA . ASP A 1 102 ? -1.608 19.576 8.844 1.00 93.62 102 ASP A CA 1
ATOM 779 C C . ASP A 1 102 ? -3.118 19.474 9.136 1.00 93.62 102 ASP A C 1
ATOM 781 O O . ASP A 1 102 ? -3.772 20.487 9.390 1.00 93.62 102 ASP A O 1
ATOM 785 N N . TYR A 1 103 ? -3.693 18.266 9.068 1.00 93.31 103 TYR A N 1
ATOM 786 C CA . TYR A 1 103 ? -5.138 18.033 9.189 1.00 93.31 103 TYR A CA 1
ATOM 787 C C . TYR A 1 103 ? -5.536 17.303 10.468 1.00 93.31 103 TYR A C 1
ATOM 789 O O . TYR A 1 103 ? -6.658 17.495 10.939 1.00 93.31 103 TYR A O 1
ATOM 797 N N . ILE A 1 104 ? -4.655 16.460 11.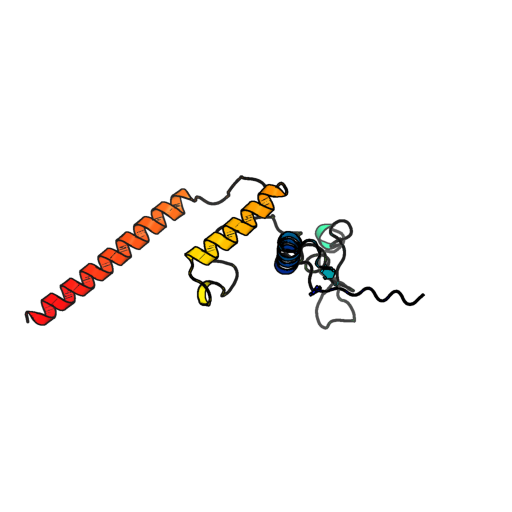009 1.00 93.69 104 ILE A N 1
ATOM 798 C CA . ILE A 1 104 ? -4.907 15.694 12.231 1.00 93.69 104 ILE A CA 1
ATOM 799 C C . ILE A 1 104 ? -3.714 15.787 13.191 1.00 93.69 104 ILE A C 1
ATOM 801 O O . ILE A 1 104 ? -2.576 15.900 12.730 1.00 93.69 104 ILE A O 1
ATOM 805 N N . PRO A 1 105 ? -3.944 15.733 14.516 1.00 93.75 105 PRO A N 1
ATOM 806 C CA . PRO A 1 105 ? -2.864 15.759 15.497 1.00 93.75 105 PRO A CA 1
ATOM 807 C C . PRO A 1 105 ? -1.864 14.617 15.289 1.00 93.75 105 PRO A C 1
ATOM 809 O O . PRO A 1 105 ? -2.256 13.493 14.976 1.00 93.75 105 PRO A O 1
ATOM 812 N N . SER A 1 106 ? -0.577 14.872 15.546 1.00 89.56 106 SER A N 1
ATOM 813 C CA . SER A 1 106 ? 0.492 13.882 15.343 1.00 89.56 106 SER A CA 1
ATOM 814 C C . SER A 1 106 ? 0.269 12.573 16.104 1.00 89.56 106 SER A C 1
ATOM 816 O O . SER A 1 106 ? 0.599 11.513 15.586 1.00 89.56 106 SER A O 1
ATOM 818 N N . ALA A 1 107 ? -0.321 12.634 17.303 1.00 88.50 107 ALA A N 1
ATOM 819 C CA . ALA A 1 107 ? -0.668 11.440 18.076 1.00 88.50 107 ALA A CA 1
ATOM 820 C C . ALA A 1 107 ? -1.709 10.571 17.349 1.00 88.50 107 ALA A C 1
ATOM 822 O O . ALA A 1 107 ? -1.491 9.381 17.162 1.00 88.50 107 ALA A O 1
ATOM 823 N N . GLU A 1 108 ? -2.787 11.181 16.848 1.00 94.06 108 GLU A N 1
ATOM 824 C CA . GLU A 1 108 ? -3.828 10.474 16.093 1.00 94.06 108 GLU A CA 1
ATOM 825 C C . GLU A 1 108 ? -3.282 9.912 14.770 1.00 94.06 108 GLU A C 1
ATOM 827 O O . GLU A 1 108 ? -3.613 8.795 14.375 1.00 94.06 108 GLU A O 1
ATOM 832 N N . LEU A 1 109 ? -2.406 10.657 14.088 1.00 93.44 109 LEU A N 1
ATOM 833 C CA . LEU A 1 109 ? -1.747 10.165 12.879 1.00 93.44 109 LEU A CA 1
ATOM 834 C C . LEU A 1 109 ? -0.856 8.953 13.169 1.00 93.44 109 LEU A C 1
ATOM 836 O O . LEU A 1 109 ? -0.865 7.999 12.392 1.00 93.44 109 LEU A O 1
ATOM 840 N N . LEU A 1 110 ? -0.099 8.981 14.268 1.00 93.06 110 LEU A N 1
ATOM 841 C CA . LEU A 1 110 ? 0.739 7.859 14.673 1.00 93.06 110 LEU A CA 1
ATOM 842 C C . LEU A 1 110 ? -0.110 6.624 15.001 1.00 93.06 110 LEU A C 1
ATOM 844 O O . LEU A 1 110 ? 0.185 5.554 14.477 1.00 93.06 110 LEU A O 1
ATOM 848 N N . ASP A 1 111 ? -1.209 6.786 15.742 1.00 95.12 111 ASP A N 1
ATOM 849 C CA . ASP A 1 111 ? -2.145 5.695 16.050 1.00 95.12 111 ASP A CA 1
ATOM 850 C C . ASP A 1 111 ? -2.709 5.050 14.769 1.00 95.12 111 ASP A C 1
ATOM 852 O O . ASP A 1 111 ? -2.836 3.828 14.668 1.00 95.12 111 ASP A O 1
ATOM 856 N N . LEU A 1 112 ? -3.023 5.856 13.747 1.00 95.31 112 LEU A N 1
ATOM 857 C CA . LEU A 1 112 ? -3.483 5.356 12.447 1.00 95.31 112 LEU A CA 1
ATOM 858 C C . LEU A 1 112 ? -2.384 4.603 11.685 1.00 95.31 112 LEU A C 1
ATOM 860 O O . LEU A 1 112 ? -2.671 3.603 11.023 1.00 95.31 112 LEU A O 1
ATOM 864 N N . ILE A 1 113 ? -1.134 5.066 11.763 1.00 94.62 113 ILE A N 1
ATOM 865 C CA . ILE A 1 113 ? 0.019 4.382 11.163 1.00 94.62 113 ILE A CA 1
ATOM 866 C C . ILE A 1 113 ? 0.235 3.032 11.850 1.00 94.62 113 ILE A C 1
ATOM 868 O O . ILE A 1 113 ? 0.349 2.014 11.168 1.00 94.62 113 ILE A O 1
ATOM 872 N N . GLU A 1 114 ? 0.218 3.000 13.180 1.00 94.88 114 GLU A N 1
ATOM 873 C CA . GLU A 1 114 ? 0.332 1.768 13.962 1.00 94.88 114 GLU A CA 1
ATOM 874 C C . GLU A 1 114 ? -0.834 0.813 13.680 1.00 94.88 114 GLU A C 1
ATOM 876 O O . GLU A 1 114 ? -0.624 -0.387 13.521 1.00 94.88 114 GLU A O 1
ATOM 881 N N . TYR A 1 115 ? -2.057 1.323 13.512 1.00 96.44 115 TYR A N 1
ATOM 882 C CA . TYR A 1 115 ? -3.202 0.504 13.110 1.00 96.44 115 TYR A CA 1
ATOM 883 C C . TYR A 1 115 ? -2.975 -0.191 11.759 1.00 96.44 115 TYR A C 1
ATOM 885 O O . TYR A 1 115 ? -3.258 -1.384 11.614 1.00 96.44 115 TYR A O 1
ATOM 893 N N . VAL A 1 116 ? -2.427 0.525 10.774 1.00 95.94 116 VAL A N 1
ATOM 894 C CA . VAL A 1 116 ? -2.067 -0.053 9.470 1.00 95.94 116 VAL A CA 1
ATOM 895 C C . VAL A 1 116 ? -0.954 -1.096 9.610 1.00 95.94 116 VAL A C 1
ATOM 897 O O . VAL A 1 116 ? -1.031 -2.150 8.973 1.00 95.94 116 VAL A O 1
ATOM 900 N N . ASP A 1 117 ? 0.042 -0.848 10.461 1.00 95.31 117 ASP A N 1
ATOM 901 C CA . ASP A 1 117 ? 1.107 -1.811 10.760 1.00 95.31 117 ASP A CA 1
ATOM 902 C C . ASP A 1 117 ? 0.552 -3.112 11.359 1.00 95.31 117 ASP A C 1
ATOM 904 O O . ASP A 1 117 ? 0.840 -4.200 10.863 1.00 95.31 117 ASP A O 1
ATOM 908 N N . GLN A 1 118 ? -0.361 -3.015 12.330 1.00 96.25 118 GLN A N 1
ATOM 909 C CA . GLN A 1 118 ? -1.025 -4.184 12.915 1.00 96.25 118 GLN A CA 1
ATOM 910 C C . GLN A 1 118 ? -1.793 -5.006 11.876 1.00 96.25 118 GLN A C 1
ATOM 912 O O . GLN A 1 118 ? -1.799 -6.240 11.930 1.00 96.25 118 GLN A O 1
ATOM 917 N N . ILE A 1 119 ? -2.417 -4.350 10.892 1.00 96.88 119 ILE A N 1
ATOM 918 C CA . ILE A 1 119 ? -3.045 -5.066 9.779 1.00 96.88 119 ILE A CA 1
ATOM 919 C C . ILE A 1 119 ? -1.975 -5.810 8.970 1.00 96.88 119 ILE A C 1
ATOM 921 O O . ILE A 1 119 ? -2.147 -7.000 8.709 1.00 96.88 119 ILE A O 1
ATOM 925 N N . ASN A 1 120 ? -0.862 -5.169 8.611 1.00 95.38 120 ASN A N 1
ATOM 926 C CA . ASN A 1 120 ? 0.228 -5.831 7.885 1.00 95.38 120 ASN A CA 1
ATOM 927 C C . ASN A 1 120 ? 0.785 -7.044 8.649 1.00 95.38 120 ASN A C 1
ATOM 929 O O . ASN A 1 120 ? 0.933 -8.118 8.060 1.00 95.38 120 ASN A O 1
ATOM 933 N N . LEU A 1 121 ? 1.029 -6.906 9.955 1.00 95.44 121 LEU A N 1
ATOM 934 C CA . LEU A 1 121 ? 1.475 -7.995 10.831 1.00 95.44 121 LEU A CA 1
ATOM 935 C C . LEU A 1 121 ? 0.477 -9.158 10.831 1.00 95.44 121 LEU A C 1
ATOM 937 O O . LEU A 1 121 ? 0.868 -10.314 10.674 1.00 95.44 121 LEU A O 1
ATOM 941 N N . SER A 1 122 ? -0.827 -8.863 10.885 1.00 96.75 122 SER A N 1
ATOM 942 C CA . SER A 1 122 ? -1.877 -9.892 10.821 1.00 96.75 122 SER A CA 1
ATOM 943 C C . SER A 1 122 ? -1.881 -10.691 9.507 1.00 96.75 122 SER A C 1
ATOM 945 O O . SER A 1 122 ? -2.337 -11.835 9.480 1.00 96.75 122 SER A O 1
ATOM 947 N N . PHE A 1 123 ? -1.329 -10.120 8.430 1.00 95.06 123 PHE A N 1
ATOM 948 C CA . PHE A 1 123 ? -1.159 -10.763 7.125 1.00 95.06 123 PHE A CA 1
ATOM 949 C C . PHE A 1 123 ? 0.261 -11.308 6.885 1.00 95.06 123 PHE A C 1
ATOM 951 O O . PHE A 1 123 ? 0.578 -11.718 5.766 1.00 95.06 123 PHE A O 1
ATOM 958 N N . GLY A 1 124 ? 1.095 -11.382 7.927 1.00 94.62 124 GLY A N 1
ATOM 959 C CA . GLY A 1 124 ? 2.401 -12.040 7.888 1.00 94.62 124 GLY A CA 1
ATOM 960 C C . GLY A 1 124 ? 3.586 -11.122 7.586 1.00 94.62 124 GLY A C 1
ATOM 961 O O . GLY A 1 124 ? 4.624 -11.619 7.145 1.00 94.62 124 GLY A O 1
ATOM 962 N N . ALA A 1 125 ? 3.456 -9.808 7.796 1.00 93.25 125 ALA A N 1
ATOM 963 C CA . ALA A 1 125 ? 4.624 -8.932 7.853 1.00 93.25 125 ALA A CA 1
ATOM 964 C C . ALA A 1 125 ? 5.551 -9.319 9.023 1.00 93.25 125 ALA A C 1
ATOM 966 O O . ALA A 1 125 ? 5.131 -9.960 9.986 1.00 93.25 125 ALA A O 1
ATOM 967 N N . THR A 1 126 ? 6.828 -8.953 8.916 1.00 91.88 126 THR A N 1
ATOM 968 C CA . THR A 1 126 ? 7.817 -9.197 9.973 1.00 91.88 126 THR A CA 1
ATOM 969 C C . THR A 1 126 ? 7.598 -8.257 11.158 1.00 91.88 126 THR A C 1
ATOM 971 O O . THR A 1 126 ? 7.259 -7.096 10.962 1.00 91.88 126 THR A O 1
ATOM 974 N N . GLU A 1 127 ? 7.848 -8.746 12.373 1.00 90.44 127 GLU A N 1
ATOM 975 C CA . GLU A 1 127 ? 7.903 -7.923 13.593 1.00 90.44 127 GLU A CA 1
ATOM 976 C C . GLU A 1 127 ? 9.257 -7.202 13.745 1.00 90.44 127 GLU A C 1
ATOM 978 O O . GLU A 1 127 ? 9.440 -6.373 14.637 1.00 90.44 127 GLU A O 1
ATOM 983 N N . GLU A 1 128 ? 10.238 -7.526 12.895 1.00 88.69 128 GLU A N 1
ATOM 984 C CA . GLU A 1 128 ? 11.549 -6.885 12.927 1.00 88.69 128 GLU A CA 1
ATOM 985 C C . GLU A 1 128 ? 11.454 -5.414 12.514 1.00 88.69 128 GLU A C 1
ATOM 987 O O . GLU A 1 128 ? 11.062 -5.076 11.396 1.00 88.69 128 GLU A O 1
ATOM 992 N N . THR A 1 129 ? 11.891 -4.532 13.408 1.00 83.50 129 THR A N 1
ATOM 993 C CA . THR A 1 129 ? 12.022 -3.103 13.134 1.00 83.50 129 THR A CA 1
ATOM 994 C C . THR A 1 129 ? 13.469 -2.753 12.796 1.00 83.50 129 THR A C 1
ATOM 996 O O . THR A 1 129 ? 14.430 -3.291 13.354 1.00 83.50 129 THR A O 1
ATOM 999 N N . HIS A 1 130 ? 13.640 -1.827 11.853 1.00 79.19 130 HIS A N 1
ATOM 1000 C CA . HIS A 1 130 ? 14.948 -1.329 11.441 1.00 79.19 130 HIS A CA 1
ATOM 1001 C C . HIS A 1 130 ? 14.997 0.186 11.629 1.00 79.19 130 HIS A C 1
ATOM 1003 O O . HIS A 1 130 ? 14.204 0.917 11.043 1.00 79.19 130 HIS A O 1
ATOM 1009 N N . GLY A 1 131 ? 15.952 0.648 12.432 1.00 70.12 131 GLY A N 1
ATOM 1010 C CA . GLY A 1 131 ? 15.983 2.018 12.943 1.00 70.12 131 GLY A CA 1
ATOM 1011 C C . GLY A 1 131 ? 15.810 1.999 14.459 1.00 70.12 131 GLY A C 1
ATOM 1012 O O . GLY A 1 131 ? 14.955 1.305 14.998 1.00 70.12 131 GLY A O 1
ATOM 1013 N N . SER A 1 132 ? 16.695 2.681 15.177 1.00 55.59 132 SER A N 1
ATOM 1014 C CA . SER A 1 132 ? 16.752 2.617 16.636 1.00 55.59 132 SER A CA 1
ATOM 1015 C C . SER A 1 132 ? 15.645 3.462 17.273 1.00 55.59 132 SER A C 1
ATOM 1017 O O . SER A 1 132 ? 15.836 4.659 17.485 1.00 55.59 132 SER A O 1
ATOM 1019 N N . LEU A 1 133 ? 14.527 2.834 17.646 1.00 54.22 133 LEU A N 1
ATOM 1020 C CA . LEU A 1 133 ? 13.504 3.434 18.519 1.00 54.22 133 LEU A CA 1
ATOM 1021 C C . LEU A 1 133 ? 14.118 4.017 19.807 1.00 54.22 133 LEU A C 1
ATOM 1023 O O . LEU A 1 133 ? 13.768 5.120 20.199 1.00 54.22 133 LEU A O 1
ATOM 1027 N N . GLN A 1 134 ? 15.137 3.364 20.380 1.00 52.47 134 GLN A N 1
ATOM 1028 C CA . GLN A 1 134 ? 15.882 3.866 21.549 1.00 52.47 134 GLN A CA 1
ATOM 1029 C C . GLN A 1 134 ? 16.545 5.234 21.340 1.00 52.47 134 GLN A C 1
ATOM 1031 O O . GLN A 1 134 ? 16.658 6.019 22.281 1.00 52.47 134 GLN A O 1
ATOM 1036 N N . VAL A 1 135 ? 16.992 5.527 20.117 1.00 54.38 135 VAL A N 1
ATOM 1037 C CA . VAL A 1 135 ? 17.555 6.842 19.793 1.00 54.38 135 VAL A CA 1
ATOM 1038 C C . VAL A 1 135 ? 16.417 7.847 19.636 1.00 54.38 135 VAL A C 1
ATOM 1040 O O . VAL A 1 135 ? 16.541 8.953 20.135 1.00 54.38 135 VAL A O 1
ATOM 1043 N N . SER A 1 136 ? 15.285 7.456 19.041 1.00 59.53 136 SER A N 1
ATOM 1044 C CA . SER A 1 136 ? 14.120 8.336 18.882 1.00 59.53 136 SER A CA 1
ATOM 1045 C C . SER A 1 136 ? 13.448 8.697 20.209 1.00 59.53 136 SER A C 1
ATOM 1047 O O . 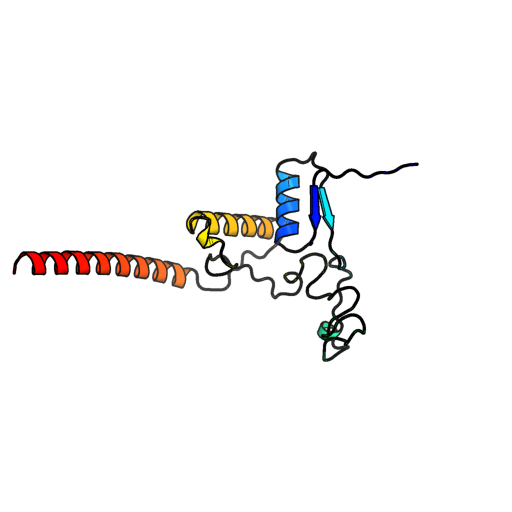SER A 1 136 ? 13.117 9.858 20.394 1.00 59.53 136 SER A O 1
ATOM 1049 N N . GLU A 1 137 ? 13.280 7.766 21.150 1.00 61.12 137 GLU A N 1
ATOM 1050 C CA . GLU A 1 137 ? 12.691 8.064 22.466 1.00 61.12 137 GLU A CA 1
ATOM 1051 C C . GLU A 1 137 ? 13.595 8.974 23.299 1.00 61.12 137 GLU A C 1
ATOM 1053 O O . GLU A 1 137 ? 13.127 9.956 23.867 1.00 61.12 137 GLU A O 1
ATOM 1058 N N . THR A 1 138 ? 14.902 8.691 23.319 1.00 65.88 138 THR A N 1
ATOM 1059 C CA . THR A 1 138 ? 15.883 9.556 23.989 1.00 65.88 138 THR A CA 1
ATOM 1060 C C . THR A 1 138 ? 15.932 10.942 23.345 1.00 65.88 138 THR A C 1
ATOM 1062 O O . THR A 1 138 ? 15.981 11.937 24.058 1.00 65.88 138 THR A O 1
ATOM 1065 N N . ILE A 1 139 ? 15.893 11.024 22.010 1.00 70.12 139 ILE A N 1
ATOM 1066 C CA . ILE A 1 139 ? 15.859 12.304 21.289 1.00 70.12 139 ILE A CA 1
ATOM 1067 C C . ILE A 1 139 ? 14.567 13.063 21.596 1.00 70.12 139 ILE A C 1
ATOM 1069 O O . ILE A 1 139 ? 14.654 14.224 21.960 1.00 70.12 139 ILE A O 1
ATOM 1073 N N . LYS A 1 140 ? 13.397 12.416 21.542 1.00 69.69 140 LYS A N 1
ATOM 1074 C CA . LYS A 1 140 ? 12.106 13.045 21.868 1.00 69.69 140 LYS A CA 1
ATOM 1075 C C . LYS A 1 140 ? 12.063 13.562 23.307 1.00 69.69 140 LYS A C 1
ATOM 1077 O O . LYS A 1 140 ? 11.524 14.634 23.557 1.00 69.69 140 LYS A O 1
ATOM 1082 N N . ALA A 1 141 ? 12.632 12.811 24.252 1.00 76.75 141 ALA A N 1
ATOM 1083 C CA . ALA A 1 141 ? 12.750 13.253 25.638 1.00 76.75 141 ALA A CA 1
ATOM 1084 C C . ALA A 1 141 ? 13.656 14.490 25.763 1.00 76.75 141 ALA A C 1
ATOM 1086 O O . ALA A 1 141 ? 13.302 15.433 26.463 1.00 76.75 141 ALA A O 1
ATOM 1087 N N . LEU A 1 142 ? 14.784 14.512 25.045 1.00 82.94 142 LEU A N 1
ATOM 1088 C CA . LEU A 1 142 ? 15.690 15.662 25.010 1.00 82.94 142 LEU A CA 1
ATOM 1089 C C . LEU A 1 142 ? 15.069 16.881 24.315 1.00 82.94 142 LEU A C 1
ATOM 1091 O O . LEU A 1 142 ? 15.267 17.993 24.783 1.00 82.94 142 LEU A O 1
ATOM 1095 N N . GLU A 1 143 ? 14.322 16.694 23.226 1.00 77.69 143 GLU A N 1
ATOM 1096 C CA . GLU A 1 143 ? 13.602 17.774 22.537 1.00 77.69 143 GLU A CA 1
ATOM 1097 C C . GLU A 1 143 ? 12.577 18.425 23.471 1.00 77.69 143 GLU A C 1
ATOM 1099 O O . GLU A 1 143 ? 12.553 19.644 23.592 1.00 77.69 143 GLU A O 1
ATOM 1104 N N . HIS A 1 144 ? 11.816 17.625 24.222 1.00 77.44 144 HIS A N 1
ATOM 1105 C CA . HIS A 1 144 ? 10.886 18.144 25.225 1.00 77.44 144 HIS A CA 1
ATOM 1106 C C . HIS A 1 144 ? 11.596 18.899 26.362 1.00 77.44 144 HIS A C 1
ATOM 1108 O O . HIS A 1 144 ? 11.126 19.950 26.789 1.00 77.44 144 HIS A O 1
ATOM 1114 N N . GLU A 1 145 ? 12.731 18.390 26.859 1.00 89.62 145 GLU A N 1
ATOM 1115 C CA . GLU A 1 145 ? 13.541 19.106 27.859 1.00 89.62 145 GLU A CA 1
ATOM 1116 C C . GLU A 1 145 ? 14.087 20.437 27.315 1.00 89.62 145 GLU A C 1
ATOM 1118 O O . GLU A 1 145 ? 14.153 21.420 28.052 1.00 89.62 145 GLU A O 1
ATOM 1123 N N . ILE A 1 146 ? 14.472 20.489 26.036 1.00 88.31 146 ILE A N 1
ATOM 1124 C CA . ILE A 1 146 ? 14.933 21.720 25.382 1.00 88.31 146 ILE A CA 1
ATOM 1125 C C . ILE A 1 146 ? 13.785 22.727 25.272 1.00 88.31 146 ILE A C 1
ATOM 1127 O O . ILE A 1 146 ? 13.972 23.871 25.679 1.00 88.31 146 ILE A O 1
ATOM 1131 N N . ASP A 1 147 ? 12.605 22.307 24.810 1.00 81.31 147 ASP A N 1
ATOM 1132 C CA . ASP A 1 147 ? 11.429 23.179 24.693 1.00 81.31 147 ASP A CA 1
ATOM 1133 C C . ASP A 1 147 ? 11.024 23.774 26.057 1.00 81.31 147 ASP A C 1
ATOM 1135 O O . ASP A 1 147 ? 10.752 24.971 26.167 1.00 81.31 147 ASP A O 1
ATOM 1139 N N . GLU A 1 148 ? 11.033 22.972 27.130 1.00 86.81 148 GLU A N 1
ATOM 1140 C CA . GLU A 1 148 ? 10.764 23.464 28.490 1.00 86.81 148 GLU A CA 1
ATOM 1141 C C . GLU A 1 148 ? 11.803 24.496 28.953 1.00 86.81 148 GLU A C 1
ATOM 1143 O O . GLU A 1 148 ? 11.454 25.502 29.578 1.00 86.81 148 GLU A O 1
ATOM 1148 N N . LEU A 1 149 ? 13.083 24.269 28.644 1.00 87.06 149 LEU A N 1
ATOM 1149 C CA . LEU A 1 149 ? 14.155 25.205 28.976 1.00 87.06 149 LEU A CA 1
ATOM 1150 C C . LEU A 1 149 ? 14.050 26.509 28.180 1.00 87.06 149 LEU A C 1
ATOM 1152 O O . LEU A 1 149 ? 14.295 27.571 28.749 1.00 87.06 149 LEU A O 1
ATOM 1156 N N . GLU A 1 150 ? 13.672 26.456 26.903 1.00 86.75 150 GLU A N 1
ATOM 1157 C CA . GLU A 1 150 ? 13.455 27.653 26.083 1.00 86.75 150 GLU A CA 1
ATOM 1158 C C . GLU A 1 150 ? 12.320 28.517 26.644 1.00 86.75 150 GLU A C 1
ATOM 1160 O O . GLU A 1 150 ? 12.489 29.729 26.793 1.00 86.75 150 GLU A O 1
ATOM 1165 N N . ILE A 1 151 ? 11.213 27.897 27.070 1.00 85.31 151 ILE A N 1
ATOM 1166 C CA . ILE A 1 151 ? 10.100 28.596 27.733 1.00 85.31 151 ILE A CA 1
ATOM 1167 C C . ILE A 1 151 ? 10.575 29.290 29.016 1.00 85.31 151 ILE A C 1
ATOM 1169 O O . ILE A 1 151 ? 10.265 30.462 29.241 1.00 85.31 151 ILE A O 1
ATOM 1173 N N . LEU A 1 152 ? 11.346 28.591 29.854 1.00 81.69 152 LEU A N 1
ATOM 1174 C CA . LEU A 1 152 ? 11.861 29.148 31.109 1.00 81.69 152 LEU A CA 1
ATOM 1175 C C . LEU A 1 152 ? 12.818 30.323 30.874 1.00 81.69 152 LEU A C 1
ATOM 1177 O O . LEU A 1 152 ? 12.766 31.314 31.604 1.00 81.69 152 LEU A O 1
ATOM 1181 N N . ILE A 1 153 ? 13.678 30.232 29.857 1.00 83.69 153 ILE A N 1
ATOM 1182 C CA . ILE A 1 153 ? 14.584 31.320 29.474 1.00 83.69 153 ILE A CA 1
ATOM 1183 C C . ILE A 1 153 ? 13.779 32.542 29.021 1.00 83.69 153 ILE A C 1
ATOM 1185 O O . ILE A 1 153 ? 14.068 33.659 29.457 1.00 83.69 153 ILE A O 1
ATOM 1189 N N . ASP A 1 154 ? 12.750 32.358 28.195 1.00 79.31 154 ASP A N 1
ATOM 1190 C CA . ASP A 1 154 ? 11.905 33.458 27.721 1.00 79.31 154 ASP A CA 1
ATOM 1191 C C . ASP A 1 154 ? 11.158 34.160 28.871 1.00 79.31 154 ASP A C 1
ATOM 1193 O O . ASP A 1 154 ? 11.096 35.398 28.907 1.00 79.31 154 ASP A O 1
ATOM 1197 N N . GLU A 1 155 ? 10.644 33.402 29.846 1.00 80.62 155 GLU A N 1
ATOM 1198 C CA . GLU A 1 155 ? 9.988 33.940 31.047 1.00 80.62 155 GLU A CA 1
ATOM 1199 C C . GLU A 1 155 ? 10.945 34.760 31.929 1.00 80.62 155 GLU A C 1
ATOM 1201 O O . GLU A 1 155 ? 10.598 35.863 32.370 1.00 80.62 155 GLU A O 1
ATOM 1206 N N . ASP A 1 156 ? 12.165 34.268 32.157 1.00 76.19 156 ASP A N 1
ATOM 1207 C CA . ASP A 1 156 ? 13.167 34.960 32.980 1.00 76.19 156 ASP A CA 1
ATOM 1208 C C . ASP A 1 156 ? 13.646 36.255 32.294 1.00 76.19 156 ASP A C 1
ATOM 1210 O O . ASP A 1 156 ? 13.705 37.331 32.899 1.00 76.19 156 ASP A O 1
ATOM 1214 N N . THR A 1 157 ? 13.838 36.206 30.972 1.00 73.69 157 THR A N 1
ATOM 1215 C CA . THR A 1 157 ? 14.197 37.383 30.164 1.00 73.69 157 THR A CA 1
ATOM 1216 C C . THR A 1 157 ? 13.100 38.458 30.205 1.00 73.69 157 THR A C 1
ATOM 1218 O O . THR A 1 157 ? 13.388 39.660 30.232 1.00 73.69 157 THR A O 1
ATOM 1221 N N . THR A 1 158 ? 11.822 38.061 30.259 1.00 71.06 158 THR A N 1
ATOM 1222 C CA . THR A 1 158 ? 10.711 39.018 30.407 1.00 71.06 158 THR A CA 1
ATOM 1223 C C . THR A 1 158 ? 10.620 39.618 31.812 1.00 71.06 158 THR A C 1
ATOM 1225 O O . THR A 1 158 ? 10.148 40.750 31.960 1.00 71.06 158 THR A O 1
ATOM 1228 N N . LEU A 1 159 ? 11.051 38.897 32.850 1.00 66.12 159 LEU A N 1
ATOM 1229 C CA . LEU A 1 159 ? 11.115 39.402 34.225 1.00 66.12 159 LEU A CA 1
ATOM 1230 C C . LEU A 1 159 ? 12.245 40.424 34.402 1.00 66.12 159 LEU A C 1
ATOM 1232 O O . LEU A 1 159 ? 12.014 41.478 35.000 1.00 66.12 159 LEU A O 1
ATOM 1236 N N . GLU A 1 160 ? 13.426 40.179 33.830 1.00 66.81 160 GLU A N 1
ATOM 1237 C CA . GLU A 1 160 ? 14.536 41.144 33.848 1.00 66.81 160 GLU A CA 1
ATOM 1238 C C . GLU A 1 160 ? 14.180 42.462 33.144 1.00 66.81 160 GLU A C 1
ATOM 1240 O O . GLU A 1 160 ? 14.507 43.542 33.637 1.00 66.81 160 GLU A O 1
ATOM 1245 N N . GLN A 1 161 ? 13.443 42.404 32.030 1.00 62.62 161 GLN A N 1
ATOM 1246 C CA . GLN A 1 161 ? 12.978 43.601 31.317 1.00 62.62 161 GLN A CA 1
ATOM 1247 C C . GLN A 1 161 ? 11.919 44.407 32.084 1.00 62.62 161 GLN A C 1
ATOM 1249 O O . GLN A 1 161 ? 11.797 45.606 31.854 1.00 62.62 161 GLN A O 1
ATOM 1254 N N . LYS A 1 162 ? 11.149 43.782 32.987 1.00 62.41 162 LYS A N 1
ATOM 1255 C CA . LYS A 1 162 ? 10.170 44.477 33.848 1.00 62.41 162 LYS A CA 1
ATOM 1256 C C . LYS A 1 162 ? 10.801 45.123 35.084 1.00 62.41 162 LYS A C 1
ATOM 1258 O O . LYS A 1 162 ? 10.171 45.987 35.691 1.00 62.41 162 LYS A O 1
ATOM 1263 N N . ASN A 1 163 ? 11.994 44.676 35.472 1.00 58.78 163 ASN A N 1
ATOM 1264 C CA . ASN A 1 163 ? 12.713 45.149 36.656 1.00 58.78 163 ASN A CA 1
ATOM 1265 C C . ASN A 1 163 ? 13.749 46.251 36.348 1.00 58.78 163 ASN A C 1
ATOM 1267 O O . ASN A 1 163 ? 14.360 46.769 37.286 1.00 58.78 163 ASN A O 1
ATOM 1271 N N . ASN A 1 164 ? 13.920 46.620 35.072 1.00 51.56 164 ASN A N 1
ATOM 1272 C CA . ASN A 1 164 ? 14.673 47.790 34.596 1.00 51.56 164 ASN A CA 1
ATOM 1273 C C . ASN A 1 164 ? 13.728 48.919 34.161 1.00 51.56 164 ASN A C 1
ATOM 1275 O O . ASN A 1 164 ? 14.149 50.095 34.258 1.00 51.56 164 ASN A O 1
#

Sequence (164 aa):
MNTQNYYDVILVGAGPAGIFASYELTKLNPELKVILIDKGQDIYHRSCPIHKGILTECPTTKRFEYQSCYPTCALTGGWGGSGAFSDGKFNITTDFGGWMGDYIPSAELLDLIEYVDQINLSFGATEETHGSLQVSETIKALEHEIDELEILIDEDTTLEQKNN

Radius of gyration: 23.96 Å; chains: 1; bounding box: 48×60×66 Å

pLDDT: mean 87.13, std 12.0, range [45.28, 98.25]

Secondary structure (DSSP, 8-state):
-------SEEEE--SHHHHHHHHHHHHH-TT--EEEE-SSB-TTT---TTTTTS-SS----TTSSS---SS--TTTSBTTGGGTTS------STTSSSSGGGTS-HHHHHHHHHHHHHHHHHTT------S-HHHHHHHHHHHHHHHHHHHHHHHHHHHHHH--

Foldseek 3Di:
DPPDDDFPEEAEAQAPVSVVVQVVVCVVPVPGRYDYDWPDEAPVPLDDCCVVVNDVDAPDDPPDPDRADPPHHSCATYHNGVCSPDPNDQDLAPPDDPCVCVPDPRVVVSVVSVVSVVVVVVVPDDPDDDDDPVVVVVVVVVVVVVVVVVVVVVVVVVVVVVVD

InterPro domains:
  IPR036188 FAD/NAD(P)-binding domain superfamily [G3DSA:3.50.50.60] (1-162)
  IPR036188 FAD/NAD(P)-binding domain superfamily [SSF51905] (5-158)